Protein AF-A0A2E8CP75-F1 (afdb_monomer)

Solvent-accessible surface area (backbone atoms only — not comparable to full-atom values): 8238 Å² total; per-residue (Å²): 137,83,83,85,82,87,79,80,77,76,75,77,76,78,64,77,80,73,66,62,39,80,45,43,29,52,83,63,84,45,73,50,60,30,25,82,74,51,73,42,80,93,75,42,30,40,32,28,40,34,96,93,39,81,45,74,47,48,60,84,51,36,18,72,71,51,49,51,48,52,51,55,50,46,55,64,70,70,47,71,55,32,65,62,63,32,53,75,37,78,66,34,47,56,55,72,75,50,88,47,67,42,77,66,92,85,46,77,39,84,49,78,84,86,60,56,75,92,73,85,86,88,84,83,81,86,84,128

Mean predicted aligned error: 13.19 Å

Sequence (128 aa):
MKHSFLAFAISLLLIGSSMARTWTSSDGSRTFEGEIRSYDEGTKTVSVQSSGRVLTFTEDKLSEKDLVYLKEWKASKDAPDPLETVSASVVGKEVLKTKLHRLDGKRYRSAEMEKAPEFYILYYSASW

Foldseek 3Di:
DDDDDPPPPPPPPPPPCQDFDWWAFQVRPDIATWGWDDADPVQQKTWTDGPNDTDIDHPNGTHPVVNVVVVVVVCLVPQPDLLVVLCVDPVSVVVVVDFDWDDPPPDTDTDDDPHNDPDDDDDDDDDD

Nearest PDB structures (foldseek):
  7w2p-assembly1_A  TM=5.883E-01  e=4.266E-02  Homo sapiens
  7w30-assembly3_C  TM=6.492E-01  e=5.793E-02  Homo sapiens
  2otg-assembly1_A  TM=6.381E-01  e=1.207E-01  Placopecten magellanicus
  1sr6-assembly1_A  TM=6.278E-01  e=2.225E-01  Argopecten irradians
  1kk8-assembly1_A  TM=6.457E-01  e=3.630E-01  Argopecten irradians

Radius of gyration: 21.92 Å; Cα contacts (8 Å, |Δi|>4): 127; chains: 1; bounding box: 43×62×64 Å

Structure (mmCIF, N/CA/C/O backbone):
data_AF-A0A2E8CP75-F1
#
_entry.id   AF-A0A2E8CP75-F1
#
loop_
_atom_site.group_PDB
_atom_site.id
_atom_site.type_symbol
_atom_site.label_atom_id
_atom_site.label_alt_id
_atom_site.label_comp_id
_atom_site.label_asym_id
_atom_site.label_entity_id
_atom_site.label_seq_id
_atom_site.pdbx_PDB_ins_code
_atom_site.Cartn_x
_atom_site.Cartn_y
_atom_site.Cartn_z
_atom_site.occupancy
_atom_site.B_iso_or_equiv
_atom_site.auth_seq_id
_atom_site.auth_comp_id
_atom_site.auth_asym_id
_atom_site.auth_atom_id
_atom_site.pdbx_PDB_model_num
ATOM 1 N N . MET A 1 1 ? -3.726 48.996 -19.746 1.00 35.50 1 MET A N 1
ATOM 2 C CA . MET A 1 1 ? -4.933 48.264 -20.184 1.00 35.50 1 MET A CA 1
ATOM 3 C C . MET A 1 1 ? -4.677 46.773 -20.061 1.00 35.50 1 MET A C 1
ATOM 5 O O . MET A 1 1 ? -3.769 46.288 -20.714 1.00 35.50 1 MET A O 1
ATOM 9 N N . LYS A 1 2 ? -5.543 46.109 -19.285 1.00 42.12 2 LYS A N 1
ATOM 10 C CA . LYS A 1 2 ? -5.899 44.680 -19.343 1.00 42.12 2 LYS A CA 1
ATOM 11 C C . LYS A 1 2 ? -4.954 43.696 -18.635 1.00 42.12 2 LYS A C 1
ATOM 13 O O . LYS A 1 2 ? -3.953 43.237 -19.162 1.00 42.12 2 LYS A O 1
ATOM 18 N N . HIS A 1 3 ? -5.384 43.400 -17.410 1.00 43.34 3 HIS A N 1
ATOM 19 C CA . HIS A 1 3 ? -5.092 42.229 -16.592 1.00 43.34 3 HIS A CA 1
ATOM 20 C C . HIS A 1 3 ? -5.341 40.893 -17.321 1.00 43.34 3 HIS A C 1
ATOM 22 O O . HIS A 1 3 ? -6.054 40.864 -18.325 1.00 43.34 3 HIS A O 1
ATOM 28 N N . SER A 1 4 ? -4.884 39.808 -16.678 1.00 45.12 4 SER A N 1
ATOM 29 C CA . SER A 1 4 ? -5.135 38.377 -16.950 1.00 45.12 4 SER A CA 1
ATOM 30 C C . SER A 1 4 ? -4.012 37.717 -17.768 1.00 45.12 4 SER A C 1
ATOM 32 O O . SER A 1 4 ? -3.702 38.163 -18.860 1.00 45.12 4 SER A O 1
ATOM 34 N N . PHE A 1 5 ? -3.311 36.687 -17.290 1.00 44.34 5 PHE A N 1
ATOM 35 C CA . PHE A 1 5 ? -3.861 35.483 -16.673 1.00 44.34 5 PHE A CA 1
ATOM 36 C C . PHE A 1 5 ? -3.076 35.005 -15.444 1.00 44.34 5 PHE A C 1
ATOM 38 O O . PHE A 1 5 ? -1.905 34.642 -15.507 1.00 44.34 5 PHE A O 1
ATOM 45 N N . LEU A 1 6 ? -3.810 34.936 -14.338 1.00 49.16 6 LEU A N 1
ATOM 46 C CA . LEU A 1 6 ? -3.569 34.077 -13.191 1.00 49.16 6 LEU A CA 1
ATOM 47 C C . LEU A 1 6 ? -3.714 32.612 -13.653 1.00 49.16 6 LEU A C 1
ATOM 49 O O . LEU A 1 6 ? -4.826 32.098 -13.725 1.00 49.16 6 LEU A O 1
ATOM 53 N N . ALA A 1 7 ? -2.620 31.936 -14.006 1.00 44.47 7 ALA A N 1
ATOM 54 C CA . ALA A 1 7 ? -2.633 30.487 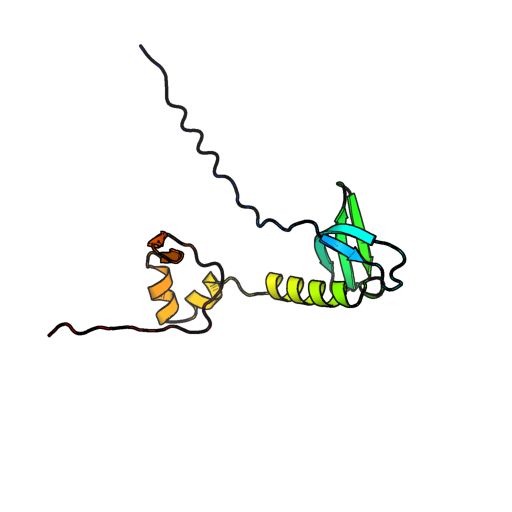-14.215 1.00 44.47 7 ALA A CA 1
ATOM 55 C C . ALA A 1 7 ? -2.341 29.795 -12.877 1.00 44.47 7 ALA A C 1
ATOM 57 O O . ALA A 1 7 ? -1.227 29.359 -12.598 1.00 44.47 7 ALA A O 1
ATOM 58 N N . PHE A 1 8 ? -3.361 29.756 -12.020 1.00 43.75 8 PHE A N 1
ATOM 59 C CA . PHE A 1 8 ? -3.393 28.931 -10.818 1.00 43.75 8 PHE A CA 1
ATOM 60 C C . PHE A 1 8 ? -3.494 27.467 -11.270 1.00 43.75 8 PHE A C 1
ATOM 62 O O . PHE A 1 8 ? -4.583 26.926 -11.448 1.00 43.75 8 PHE A O 1
ATOM 69 N N . ALA A 1 9 ? -2.349 26.846 -11.557 1.00 48.84 9 ALA A N 1
ATOM 70 C CA . ALA A 1 9 ? -2.272 25.414 -11.797 1.00 48.84 9 ALA A CA 1
ATOM 71 C C . ALA A 1 9 ? -2.491 24.708 -10.455 1.00 48.84 9 ALA A C 1
ATOM 73 O O . ALA A 1 9 ? -1.553 24.455 -9.701 1.00 48.84 9 ALA A O 1
ATOM 74 N N . ILE A 1 10 ? -3.758 24.431 -10.144 1.00 49.41 10 ILE A N 1
ATOM 75 C CA . ILE A 1 10 ? -4.143 23.446 -9.135 1.00 49.41 10 ILE A CA 1
ATOM 76 C C . ILE A 1 10 ? -3.634 22.113 -9.669 1.00 49.41 10 ILE A C 1
ATOM 78 O O . ILE A 1 10 ? -4.300 21.438 -10.453 1.00 49.41 10 ILE A O 1
ATOM 82 N N . SER A 1 11 ? -2.402 21.781 -9.293 1.00 45.66 11 SER A N 1
ATOM 83 C CA . SER A 1 11 ? -1.901 20.422 -9.356 1.00 45.66 11 SER A CA 1
ATOM 84 C C . SER A 1 11 ? -2.798 19.622 -8.424 1.00 45.66 11 SER A C 1
ATOM 86 O O . SER A 1 11 ? -2.689 19.711 -7.199 1.00 45.66 11 SER A O 1
ATOM 88 N N . LEU A 1 12 ? -3.786 18.952 -9.015 1.00 43.72 12 LEU A N 1
ATOM 89 C CA . LEU A 1 12 ? -4.631 18.004 -8.324 1.00 43.72 12 LEU A CA 1
ATOM 90 C C . LEU A 1 12 ? -3.713 16.845 -7.940 1.00 43.72 12 LEU A C 1
ATOM 92 O O . LEU A 1 12 ? -3.476 15.928 -8.720 1.00 43.72 12 LEU A O 1
ATOM 96 N N . LEU A 1 13 ? -3.135 16.977 -6.748 1.00 41.62 13 LEU A N 1
ATOM 97 C CA . LEU A 1 13 ? -2.591 15.916 -5.925 1.00 41.62 13 LEU A CA 1
ATOM 98 C C . LEU A 1 13 ? -3.539 14.714 -6.029 1.00 41.62 13 LEU A C 1
ATOM 100 O O . LEU A 1 13 ? -4.543 14.637 -5.323 1.00 41.62 13 LEU A O 1
ATOM 104 N N . LEU A 1 14 ? -3.220 13.776 -6.919 1.00 42.69 14 LEU A N 1
ATOM 105 C CA . LEU A 1 14 ? -3.684 12.399 -6.832 1.00 42.69 14 LEU A CA 1
ATOM 106 C C . LEU A 1 14 ? -2.954 11.783 -5.638 1.00 42.69 14 LEU A C 1
ATOM 108 O O . LEU A 1 14 ? -2.034 10.984 -5.772 1.00 42.69 14 LEU A O 1
ATOM 112 N N . ILE A 1 15 ? -3.353 12.225 -4.444 1.00 42.66 15 ILE A N 1
ATOM 113 C CA . ILE A 1 15 ? -3.194 11.451 -3.222 1.00 42.66 15 ILE A CA 1
ATOM 114 C C . ILE A 1 15 ? -3.864 10.125 -3.551 1.00 42.66 15 ILE A C 1
ATOM 116 O O . ILE A 1 15 ? -5.041 10.113 -3.929 1.00 42.66 15 ILE A O 1
ATOM 120 N N . GLY A 1 16 ? -3.080 9.045 -3.509 1.00 43.00 16 GLY A N 1
ATOM 121 C CA . GLY A 1 16 ? -3.567 7.694 -3.734 1.00 43.00 16 GLY A CA 1
ATOM 122 C C . GLY A 1 16 ? -4.896 7.544 -3.016 1.00 43.00 16 GLY A C 1
ATOM 123 O O . GLY A 1 16 ? -4.980 7.803 -1.819 1.00 43.00 16 GLY A O 1
ATOM 124 N N . SER A 1 17 ? -5.951 7.252 -3.774 1.00 43.12 17 SER A N 1
ATOM 125 C CA . SER A 1 17 ? -7.280 7.052 -3.216 1.00 43.12 17 SER A CA 1
ATOM 126 C C . SER A 1 17 ? -7.241 5.761 -2.412 1.00 43.12 17 SER A C 1
ATOM 128 O O . SER A 1 17 ? -7.582 4.687 -2.902 1.00 43.12 17 SER A O 1
ATOM 130 N N . SER A 1 18 ? -6.768 5.857 -1.179 1.00 55.47 18 SER A N 1
ATOM 131 C CA . SER A 1 18 ? -6.998 4.904 -0.112 1.00 55.47 18 SER A CA 1
ATOM 132 C C . SER A 1 18 ? -8.496 4.940 0.169 1.00 55.47 18 SER A C 1
ATOM 134 O O . SER A 1 18 ? -9.018 5.686 0.988 1.00 55.47 18 SER A O 1
ATOM 136 N N . MET A 1 19 ? -9.225 4.191 -0.650 1.00 65.88 19 MET A N 1
ATOM 137 C CA . MET A 1 19 ? -10.671 4.124 -0.583 1.00 65.88 19 MET A CA 1
ATOM 138 C C . MET A 1 19 ? -11.044 3.525 0.773 1.00 65.88 19 MET A C 1
ATOM 140 O O . MET A 1 19 ? -10.592 2.429 1.114 1.00 65.88 19 MET A O 1
ATOM 144 N N . ALA A 1 20 ? -11.833 4.259 1.561 1.00 78.94 20 ALA A N 1
ATOM 145 C CA . ALA A 1 20 ? -12.397 3.732 2.793 1.00 78.94 20 ALA A CA 1
ATOM 146 C C . ALA A 1 20 ? -13.105 2.405 2.476 1.00 78.94 20 ALA A C 1
ATOM 148 O O . ALA A 1 20 ? -13.940 2.342 1.572 1.00 78.94 20 ALA A O 1
ATOM 149 N N . ARG A 1 21 ? -12.728 1.338 3.182 1.00 89.00 21 ARG A N 1
ATOM 150 C CA . ARG A 1 21 ? -13.297 -0.005 3.014 1.00 89.00 21 ARG A CA 1
ATOM 151 C C . ARG A 1 21 ? -14.108 -0.387 4.235 1.00 89.00 21 ARG A C 1
ATOM 153 O O . ARG A 1 21 ? -13.901 0.152 5.321 1.00 89.00 21 ARG A O 1
ATOM 160 N N . THR A 1 22 ? -14.974 -1.376 4.083 1.00 91.88 22 THR A N 1
ATOM 161 C CA . THR A 1 22 ? -15.626 -2.012 5.225 1.00 91.88 22 THR A CA 1
ATOM 162 C C . THR A 1 22 ? -14.635 -2.925 5.952 1.00 91.88 22 THR A C 1
ATOM 164 O O . THR A 1 22 ? -14.012 -3.796 5.343 1.00 91.88 22 THR A O 1
ATOM 167 N N . TRP A 1 23 ? -14.500 -2.709 7.255 1.00 91.12 23 TRP A N 1
ATOM 168 C CA . TRP A 1 23 ? -13.773 -3.539 8.208 1.00 91.12 23 TRP A CA 1
ATOM 169 C C . TRP A 1 23 ? -14.767 -4.351 9.019 1.00 91.12 23 TRP A C 1
ATOM 171 O O . TRP A 1 23 ? -15.839 -3.851 9.364 1.00 91.12 23 TRP A O 1
ATOM 181 N N . THR A 1 24 ? -14.399 -5.582 9.344 1.00 91.69 24 THR A N 1
ATOM 182 C CA . THR A 1 24 ? -15.229 -6.539 10.069 1.00 91.69 24 THR A CA 1
ATOM 183 C C . THR A 1 24 ? -14.471 -7.065 11.280 1.00 91.69 24 THR A C 1
ATOM 185 O O . THR A 1 24 ? -13.298 -7.434 11.200 1.00 91.69 24 THR A O 1
ATOM 188 N N . SER A 1 25 ? -15.159 -7.105 12.416 1.00 91.38 25 SER A N 1
ATOM 189 C CA . SER A 1 25 ? -14.649 -7.720 13.640 1.00 91.38 25 SER A CA 1
ATOM 190 C C . SER A 1 25 ? -14.458 -9.235 13.464 1.00 91.38 25 SER A C 1
ATOM 192 O O . SER A 1 25 ? -15.127 -9.853 12.635 1.00 91.38 25 SER A O 1
ATOM 194 N N . SER A 1 26 ? -13.569 -9.855 14.239 1.00 90.38 26 SER A N 1
ATOM 195 C CA . SER A 1 26 ? -13.274 -11.297 14.161 1.00 90.38 26 SER A CA 1
ATOM 196 C C . SER A 1 26 ? -14.495 -12.185 14.428 1.00 90.38 26 SER A C 1
ATOM 198 O O . SER A 1 26 ? -14.624 -13.258 13.846 1.00 90.38 26 SER A O 1
ATOM 200 N N . ASP A 1 27 ? -15.427 -11.703 15.247 1.00 83.62 27 ASP A N 1
ATOM 201 C CA . ASP A 1 27 ? -16.716 -12.335 15.550 1.00 83.62 27 ASP A CA 1
ATOM 202 C C . ASP A 1 27 ? -17.827 -12.010 14.530 1.00 83.62 27 ASP A C 1
ATOM 204 O O . ASP A 1 27 ? -18.948 -12.499 14.656 1.00 83.62 27 ASP A O 1
ATOM 208 N N . GLY A 1 28 ? -17.552 -11.153 13.542 1.00 83.69 28 GLY A N 1
ATOM 209 C CA . GLY A 1 28 ? -18.521 -10.701 12.542 1.00 83.69 28 GLY A CA 1
ATOM 210 C C . GLY A 1 28 ? -19.650 -9.817 13.083 1.00 83.69 28 GLY A C 1
ATOM 211 O O . GLY A 1 28 ? -20.519 -9.414 12.312 1.00 83.69 28 GLY A O 1
ATOM 212 N N . SER A 1 29 ? -19.659 -9.484 14.379 1.00 84.56 29 SER A N 1
ATOM 213 C CA . SER A 1 29 ? -20.775 -8.770 15.020 1.00 84.56 29 SER A CA 1
ATOM 214 C C . SER A 1 29 ? -20.799 -7.276 14.696 1.00 84.56 29 SER A C 1
ATOM 216 O O . SER A 1 29 ? -21.830 -6.611 14.824 1.00 84.56 29 SER A O 1
ATOM 218 N N . ARG A 1 30 ? -19.648 -6.731 14.297 1.00 87.94 30 ARG A N 1
ATOM 219 C CA . ARG A 1 30 ? -19.442 -5.305 14.056 1.00 87.94 30 ARG A CA 1
ATOM 220 C C . ARG A 1 30 ? -18.740 -5.081 12.735 1.00 87.94 30 ARG A C 1
ATOM 222 O O . ARG A 1 30 ? -17.693 -5.671 12.470 1.00 87.94 30 ARG A O 1
ATOM 229 N N . THR A 1 31 ? -19.291 -4.155 11.964 1.00 91.62 31 THR A N 1
ATOM 230 C CA . THR A 1 31 ? -18.702 -3.661 10.725 1.00 91.62 31 THR A CA 1
ATOM 231 C C . THR A 1 31 ? -18.661 -2.146 10.742 1.00 91.62 31 THR A C 1
ATOM 233 O O . THR A 1 31 ? -19.596 -1.509 11.231 1.00 91.62 31 THR A O 1
ATOM 236 N N . PHE A 1 32 ? -17.610 -1.556 10.191 1.00 90.75 32 PHE A N 1
ATOM 237 C CA . PHE A 1 32 ? -17.528 -0.109 10.015 1.00 90.75 32 PHE A CA 1
ATOM 238 C C . PHE A 1 32 ? -16.719 0.227 8.769 1.00 90.75 32 PHE A C 1
ATOM 240 O O . PHE A 1 32 ? -15.868 -0.548 8.344 1.00 90.75 32 PHE A O 1
ATOM 247 N N . GLU A 1 33 ? -16.976 1.387 8.178 1.00 92.56 33 GLU A N 1
ATOM 248 C CA . GLU A 1 33 ? -16.208 1.861 7.031 1.00 92.56 33 GLU A CA 1
ATOM 249 C C . GLU A 1 33 ? -15.046 2.731 7.496 1.00 92.56 33 GLU A C 1
ATOM 251 O O . GLU A 1 33 ? -15.206 3.605 8.354 1.00 92.56 33 GLU A O 1
ATOM 256 N N . GLY A 1 34 ? -13.864 2.502 6.939 1.00 91.12 34 GLY A N 1
ATOM 257 C CA . GLY A 1 34 ? -12.701 3.297 7.276 1.00 91.12 34 GLY A CA 1
ATOM 258 C C . GLY A 1 34 ? -11.478 3.003 6.428 1.00 91.12 34 GLY A C 1
ATOM 259 O O . GLY A 1 34 ? -11.387 2.012 5.701 1.00 91.12 34 GLY A O 1
ATOM 260 N N . GLU A 1 35 ? -10.516 3.898 6.543 1.00 89.94 35 GLU A N 1
ATOM 261 C CA . GLU A 1 35 ? -9.264 3.884 5.808 1.00 89.94 35 GLU A CA 1
ATOM 262 C C . GLU A 1 35 ? -8.102 3.579 6.755 1.00 89.94 35 GLU A C 1
ATOM 264 O O . GLU A 1 35 ? -7.969 4.210 7.805 1.00 89.94 35 GLU A O 1
ATOM 269 N N . ILE A 1 36 ? -7.251 2.615 6.405 1.00 90.38 36 ILE A N 1
ATOM 270 C CA . ILE A 1 36 ? -6.059 2.326 7.203 1.00 90.38 36 ILE A CA 1
ATOM 271 C C . ILE A 1 36 ? -5.069 3.493 7.133 1.00 90.38 36 ILE A C 1
ATOM 273 O O . ILE A 1 36 ? -4.674 3.938 6.060 1.00 90.38 36 ILE A O 1
ATOM 277 N N . ARG A 1 37 ? -4.650 3.978 8.301 1.00 88.81 37 ARG A N 1
ATOM 278 C CA . ARG A 1 37 ? -3.666 5.059 8.441 1.00 88.81 37 ARG A CA 1
ATOM 279 C C . ARG A 1 37 ? -2.275 4.535 8.742 1.00 88.81 37 ARG A C 1
ATOM 281 O O . ARG A 1 37 ? -1.292 5.012 8.180 1.00 88.81 37 ARG A O 1
ATOM 288 N N . SER A 1 38 ? -2.187 3.597 9.676 1.00 87.69 38 SER A N 1
ATOM 289 C CA . SER A 1 38 ? -0.911 3.078 10.153 1.00 87.69 38 SER A CA 1
ATOM 290 C C . SER A 1 38 ? -1.076 1.717 10.808 1.00 87.69 38 SER A C 1
ATOM 292 O O . SER A 1 38 ? -2.167 1.336 11.239 1.00 87.69 38 SER A O 1
ATOM 294 N N . TYR A 1 39 ? 0.046 1.020 10.925 1.00 89.75 39 TYR A N 1
ATOM 295 C CA . TYR A 1 39 ? 0.171 -0.216 11.673 1.00 89.75 39 TYR A CA 1
ATOM 296 C C . TYR A 1 39 ? 1.430 -0.161 12.539 1.00 89.75 39 TYR A C 1
ATOM 298 O O . TYR A 1 39 ? 2.466 0.317 12.080 1.00 89.75 39 TYR A O 1
ATOM 306 N N . ASP A 1 40 ? 1.323 -0.636 13.774 1.00 88.75 40 ASP A N 1
ATOM 307 C CA . ASP A 1 40 ? 2.421 -0.750 14.731 1.00 88.75 40 ASP A CA 1
ATOM 308 C C . ASP A 1 40 ? 2.780 -2.233 14.917 1.00 88.75 40 ASP A C 1
ATOM 310 O O . ASP A 1 40 ? 1.964 -3.021 15.400 1.00 88.75 40 ASP A O 1
ATOM 314 N N . GLU A 1 41 ? 3.993 -2.625 14.511 1.00 86.56 41 GLU A N 1
ATOM 315 C CA . GLU A 1 41 ? 4.476 -4.010 14.613 1.00 86.56 41 GLU A CA 1
ATOM 316 C C . GLU A 1 41 ? 4.736 -4.467 16.048 1.00 86.56 41 GLU A C 1
ATOM 318 O O . GLU A 1 41 ? 4.495 -5.634 16.362 1.00 86.56 41 GLU A O 1
ATOM 323 N N . GLY A 1 42 ? 5.188 -3.566 16.923 1.00 86.69 42 GLY A N 1
ATOM 324 C CA . GLY A 1 42 ? 5.541 -3.906 18.301 1.00 86.69 42 GLY A CA 1
ATOM 325 C C . GLY A 1 42 ? 4.320 -4.273 19.140 1.00 86.69 42 GLY A C 1
ATOM 326 O O . GLY A 1 42 ? 4.372 -5.184 19.964 1.00 86.69 42 GLY A O 1
ATOM 327 N N . THR A 1 43 ? 3.203 -3.591 18.899 1.00 87.31 43 THR A N 1
ATOM 328 C CA . THR A 1 43 ? 1.936 -3.785 19.620 1.00 87.31 43 THR A CA 1
ATOM 329 C C . THR A 1 43 ? 0.884 -4.531 18.805 1.00 87.31 43 THR A C 1
ATOM 331 O O . THR A 1 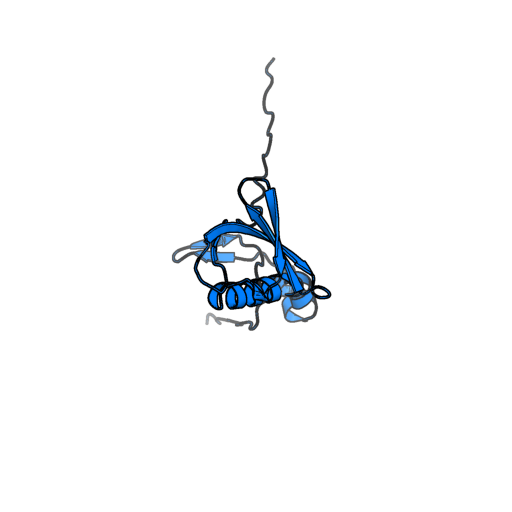43 ? -0.180 -4.851 19.333 1.00 87.31 43 THR A O 1
ATOM 334 N N . LYS A 1 44 ? 1.172 -4.822 17.529 1.00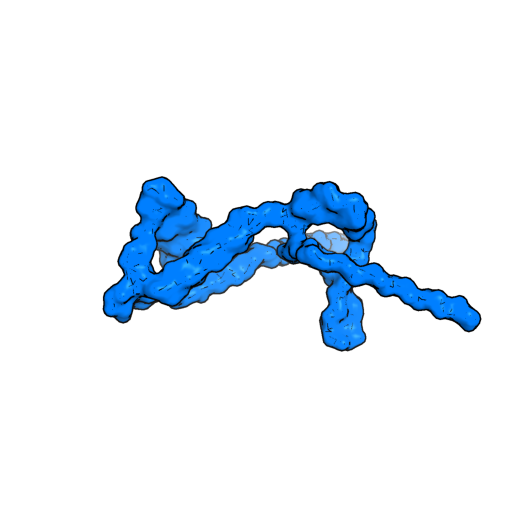 90.69 44 LYS A N 1
ATOM 335 C CA . LYS A 1 44 ? 0.251 -5.445 16.565 1.00 90.69 44 LYS A CA 1
ATOM 336 C C . LYS A 1 44 ? -1.066 -4.688 16.418 1.00 90.69 44 LYS A C 1
ATOM 338 O O . LYS A 1 44 ? -2.150 -5.273 16.336 1.00 90.69 44 LYS A O 1
ATOM 343 N N . THR A 1 45 ? -0.957 -3.366 16.398 1.00 92.38 45 THR A N 1
ATOM 344 C CA . THR A 1 45 ? -2.100 -2.458 16.444 1.00 92.38 45 THR A CA 1
ATOM 345 C C . THR A 1 45 ? -2.320 -1.794 15.092 1.00 92.38 45 THR A C 1
ATOM 347 O O . THR A 1 45 ? -1.400 -1.232 14.500 1.00 92.38 45 THR A O 1
ATOM 350 N N . VAL A 1 46 ? -3.560 -1.821 14.613 1.00 92.06 46 VAL A N 1
ATOM 351 C CA . VAL A 1 46 ? -4.016 -1.145 13.396 1.00 92.06 46 VAL A CA 1
ATOM 352 C C . VAL A 1 46 ? -4.732 0.146 13.787 1.00 92.06 46 VAL A C 1
ATOM 354 O O . VAL A 1 46 ? -5.595 0.142 14.666 1.00 92.06 46 VAL A O 1
ATOM 357 N N . SER A 1 47 ? -4.407 1.243 13.104 1.00 92.12 47 SER A N 1
ATOM 358 C CA . SER A 1 47 ? -5.129 2.512 13.206 1.00 92.12 47 SER A CA 1
ATOM 359 C C . SER A 1 47 ? -5.890 2.781 11.915 1.00 92.12 47 SER A C 1
ATOM 361 O O . SER A 1 47 ? -5.293 2.906 10.844 1.00 92.12 47 SER A O 1
ATOM 363 N N . VAL A 1 48 ? -7.208 2.905 12.023 1.00 92.31 48 VAL A N 1
ATOM 364 C CA . VAL A 1 48 ? -8.129 3.153 10.912 1.00 92.31 48 VAL A CA 1
ATOM 365 C C . VAL A 1 48 ? -8.857 4.468 11.144 1.00 92.31 48 VAL A C 1
ATOM 367 O O . VAL A 1 48 ? -9.435 4.690 12.204 1.00 92.31 48 VAL A O 1
ATOM 370 N N . GLN A 1 49 ? -8.857 5.357 10.157 1.00 92.44 49 GLN A N 1
ATOM 371 C CA . GLN A 1 49 ? -9.687 6.551 10.181 1.00 92.44 49 GLN A CA 1
ATOM 372 C C . GLN A 1 49 ? -11.100 6.214 9.699 1.00 92.44 49 GLN A C 1
ATOM 374 O O . GLN A 1 49 ? -11.291 5.755 8.577 1.00 92.44 49 GLN A O 1
ATOM 379 N N . SER A 1 50 ? -12.097 6.479 10.536 1.00 90.94 50 SER A N 1
ATOM 380 C CA . SER A 1 50 ? -13.517 6.276 10.252 1.00 90.94 50 SER A CA 1
ATOM 381 C C . SER A 1 50 ? -14.289 7.533 10.649 1.00 90.94 50 SER A C 1
ATOM 383 O O . SER A 1 50 ? -14.149 8.021 11.772 1.00 90.94 50 SER A O 1
ATOM 385 N N . SER A 1 51 ? -15.051 8.112 9.717 1.00 86.38 51 SER A N 1
ATOM 386 C CA . SER A 1 51 ? -15.872 9.317 9.947 1.00 86.38 51 SER A CA 1
ATOM 387 C C . SER A 1 51 ? -15.142 10.457 10.686 1.00 86.38 51 SER A C 1
ATOM 389 O O . SER A 1 51 ? -15.685 11.083 11.595 1.00 86.38 51 SER A O 1
ATOM 391 N N . GLY A 1 52 ? -13.878 10.711 10.327 1.00 83.25 52 GLY A N 1
ATOM 392 C CA . GLY A 1 52 ? -13.054 11.771 10.927 1.00 83.25 52 GLY A CA 1
ATOM 393 C C . GLY A 1 52 ? -12.425 11.437 12.287 1.00 83.25 52 GLY A C 1
ATOM 394 O O . GLY A 1 52 ? -11.705 12.270 12.833 1.00 83.25 52 GLY A O 1
ATOM 395 N N . ARG A 1 53 ? -12.639 10.233 12.825 1.00 88.69 53 ARG A N 1
ATOM 396 C CA . ARG A 1 53 ? -12.006 9.738 14.059 1.00 88.69 53 ARG A CA 1
ATOM 397 C C . ARG A 1 53 ? -11.004 8.637 13.742 1.00 88.69 53 ARG A C 1
ATOM 399 O O . ARG A 1 53 ? -11.201 7.885 12.795 1.00 88.69 53 ARG A O 1
ATOM 406 N N . VAL A 1 54 ? -9.945 8.528 14.540 1.00 91.19 54 VAL A N 1
ATOM 407 C CA . VAL A 1 54 ? -9.005 7.403 14.459 1.00 91.19 54 VAL A CA 1
ATOM 408 C C . VAL A 1 54 ? -9.456 6.332 15.444 1.00 91.19 54 VAL A C 1
ATOM 410 O O . VAL A 1 54 ? -9.595 6.594 16.637 1.00 91.19 54 VAL A O 1
ATOM 413 N N . LEU A 1 55 ? -9.720 5.142 14.920 1.00 90.56 55 LEU A N 1
ATOM 414 C CA . LEU A 1 55 ? -10.023 3.937 15.670 1.00 90.56 55 LEU A CA 1
ATOM 415 C C . LEU A 1 55 ? -8.777 3.064 15.689 1.00 90.56 55 LEU A C 1
ATOM 417 O O . LEU A 1 55 ? -8.186 2.796 14.647 1.00 90.56 55 LEU A O 1
ATOM 421 N N . THR A 1 56 ? -8.399 2.618 16.877 1.00 92.00 56 THR A N 1
ATOM 422 C CA . THR A 1 56 ? -7.183 1.844 17.097 1.00 92.00 56 THR A CA 1
ATOM 423 C C . THR A 1 56 ? -7.559 0.524 17.751 1.00 92.00 56 THR A C 1
ATOM 425 O O . THR A 1 56 ? -8.263 0.505 18.762 1.00 92.00 56 THR A O 1
ATOM 428 N N . PHE A 1 57 ? -7.133 -0.585 17.157 1.00 90.75 57 PHE A N 1
ATOM 429 C CA . PHE A 1 57 ? -7.448 -1.929 17.634 1.00 90.75 57 PHE A CA 1
ATOM 430 C C . PHE A 1 57 ? -6.351 -2.913 17.234 1.00 90.75 57 PHE A C 1
ATOM 432 O O . PHE A 1 57 ? -5.628 -2.712 16.262 1.00 90.75 57 PHE A O 1
ATOM 439 N N . THR A 1 58 ? -6.219 -3.979 18.006 1.00 92.50 58 THR A N 1
ATOM 440 C CA . THR A 1 58 ? -5.260 -5.052 17.760 1.00 92.50 58 THR A CA 1
ATOM 441 C C . THR A 1 58 ? -5.730 -5.976 16.630 1.00 92.50 58 THR A C 1
ATOM 443 O O . THR A 1 58 ? -6.931 -6.115 16.383 1.00 92.50 58 THR A O 1
ATOM 446 N N . GLU A 1 59 ? -4.781 -6.579 15.905 1.00 90.25 59 GLU A N 1
ATOM 447 C CA . GLU A 1 59 ? -5.065 -7.406 14.719 1.00 90.25 59 GLU A CA 1
ATOM 448 C C . GLU A 1 59 ? -5.913 -8.661 15.024 1.00 90.25 59 GLU A C 1
ATOM 450 O O . GLU A 1 59 ? -6.641 -9.134 14.161 1.00 90.25 59 GLU A O 1
ATOM 455 N N . ASP A 1 60 ? -5.900 -9.157 16.263 1.00 89.69 60 ASP A N 1
ATOM 456 C CA . ASP A 1 60 ? -6.718 -10.284 16.750 1.00 89.69 60 ASP A CA 1
ATOM 457 C C . ASP A 1 60 ? -8.232 -10.015 16.704 1.00 89.69 60 ASP A C 1
ATOM 459 O O . ASP A 1 60 ? -9.044 -10.943 16.681 1.00 89.69 60 ASP A O 1
ATOM 463 N N . LYS A 1 61 ? -8.623 -8.740 16.678 1.00 89.25 61 LYS A N 1
ATOM 464 C CA . LYS A 1 61 ? -10.025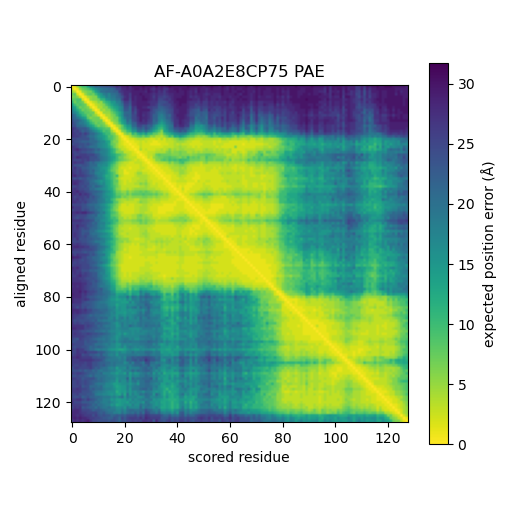 -8.317 16.589 1.00 89.25 61 LYS A CA 1
ATOM 465 C C . LYS A 1 61 ? -10.520 -8.197 15.156 1.00 89.25 61 LYS A C 1
ATOM 467 O O . LYS A 1 61 ? -11.678 -7.841 14.963 1.00 89.25 61 LYS A O 1
ATOM 472 N N . LEU A 1 62 ? -9.675 -8.456 14.162 1.00 90.12 62 LEU A N 1
ATOM 473 C CA . LEU A 1 62 ? -10.043 -8.381 12.754 1.00 90.12 62 LEU A CA 1
ATOM 474 C C . LEU A 1 62 ? -10.506 -9.729 12.212 1.00 90.12 62 LEU A C 1
ATOM 476 O O . LEU A 1 62 ? -10.018 -10.786 12.606 1.00 90.12 62 LEU A O 1
ATOM 480 N N . SER A 1 63 ? -11.429 -9.679 11.255 1.00 91.81 63 SER A N 1
ATOM 481 C CA . SER A 1 63 ? -11.788 -10.849 10.462 1.00 91.81 63 SER A CA 1
ATOM 482 C C . SER A 1 63 ? -10.585 -11.377 9.671 1.00 91.81 63 SER A C 1
ATOM 484 O O . SER A 1 63 ? -9.670 -10.630 9.316 1.00 91.81 63 SER A O 1
ATOM 486 N N . GLU A 1 64 ? -10.610 -12.661 9.307 1.00 91.12 64 GLU A N 1
ATOM 487 C CA . GLU A 1 64 ? -9.563 -13.268 8.471 1.00 91.12 64 GLU A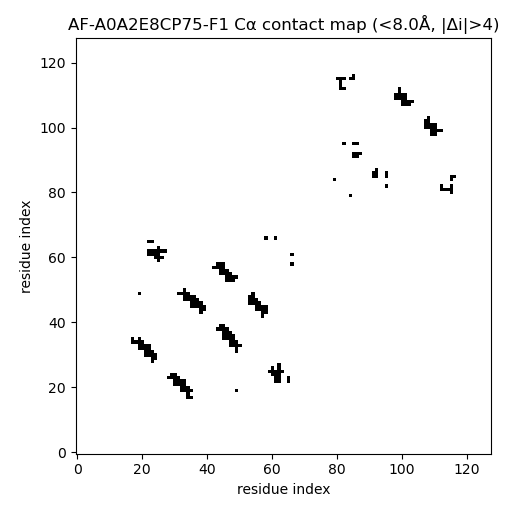 CA 1
ATOM 488 C C . GLU A 1 64 ? -9.358 -12.510 7.149 1.00 91.12 64 GLU A C 1
ATOM 490 O O . GLU A 1 64 ? -8.228 -12.320 6.700 1.00 91.12 64 GLU A O 1
ATOM 495 N N . LYS A 1 65 ? -10.445 -12.008 6.549 1.00 88.69 65 LYS A N 1
ATOM 496 C CA . LYS A 1 65 ? -10.394 -11.216 5.311 1.00 88.69 65 LYS A CA 1
ATOM 497 C C . LYS A 1 65 ? -9.666 -9.889 5.508 1.00 88.69 65 LYS A C 1
ATOM 499 O O . LYS A 1 65 ? -8.908 -9.466 4.636 1.00 88.69 65 LYS A O 1
ATOM 504 N N . ASP A 1 66 ? -9.893 -9.229 6.639 1.00 90.25 66 ASP A N 1
ATOM 505 C CA . ASP A 1 66 ? -9.234 -7.962 6.954 1.00 90.25 66 ASP A CA 1
ATOM 506 C C . ASP A 1 66 ? -7.769 -8.168 7.351 1.00 90.25 66 ASP A C 1
ATOM 508 O O . ASP A 1 66 ? -6.930 -7.326 7.038 1.00 90.25 66 ASP A O 1
ATOM 512 N N . LEU A 1 67 ? -7.427 -9.317 7.942 1.00 90.75 67 LEU A N 1
ATOM 513 C CA . LEU A 1 67 ? -6.039 -9.719 8.176 1.00 90.75 67 LEU A CA 1
ATOM 514 C C . LEU A 1 67 ? -5.267 -9.950 6.872 1.00 90.75 67 LEU A C 1
ATOM 516 O O . LEU A 1 67 ? -4.112 -9.535 6.769 1.00 90.75 67 LEU A O 1
ATOM 520 N N . VAL A 1 68 ? -5.881 -10.595 5.873 1.00 91.50 68 VAL A N 1
ATOM 521 C CA . VAL A 1 68 ? -5.269 -10.762 4.541 1.00 91.50 68 VAL A CA 1
ATOM 522 C C . VAL A 1 68 ? -5.014 -9.399 3.907 1.00 91.50 68 VAL A C 1
ATOM 524 O O . VAL A 1 68 ? -3.888 -9.114 3.504 1.00 91.50 68 VAL A O 1
ATOM 527 N N . TYR A 1 69 ? -6.015 -8.521 3.919 1.00 90.06 69 TYR A N 1
ATOM 528 C CA . TYR A 1 69 ? -5.854 -7.163 3.410 1.00 90.06 69 TYR A CA 1
ATOM 529 C C . TYR A 1 69 ? -4.759 -6.380 4.140 1.00 90.06 69 TYR A C 1
ATOM 531 O O . TYR A 1 69 ? -3.960 -5.698 3.506 1.00 90.06 69 TYR A O 1
ATOM 539 N N . LEU A 1 70 ? -4.686 -6.487 5.468 1.00 90.00 70 LEU A N 1
ATOM 540 C CA . LEU A 1 70 ? -3.651 -5.821 6.252 1.00 90.00 70 LEU A CA 1
ATOM 541 C C . LEU A 1 70 ? -2.247 -6.284 5.836 1.00 90.00 70 LEU A C 1
ATOM 543 O O . LEU A 1 70 ? -1.331 -5.467 5.776 1.00 90.00 70 LEU A O 1
ATOM 547 N N . LYS A 1 71 ? -2.068 -7.574 5.527 1.00 89.69 71 LYS A N 1
ATOM 548 C CA . LYS A 1 71 ? -0.796 -8.114 5.018 1.00 89.69 71 LYS A CA 1
ATOM 549 C C . LYS A 1 71 ? -0.455 -7.568 3.632 1.00 89.69 71 LYS A C 1
ATOM 551 O O . LYS A 1 71 ? 0.682 -7.161 3.417 1.00 89.69 71 LYS A O 1
ATOM 556 N N . GLU A 1 72 ? -1.422 -7.522 2.720 1.00 87.12 72 GLU A N 1
ATOM 557 C CA . GLU A 1 72 ? -1.236 -6.945 1.379 1.00 87.12 72 GLU A CA 1
ATOM 558 C C . GLU A 1 72 ? -0.900 -5.451 1.447 1.00 87.12 72 GLU A C 1
ATOM 560 O O . GLU A 1 72 ? -0.001 -4.972 0.752 1.00 87.12 72 GLU A O 1
ATOM 565 N N . TRP A 1 73 ? -1.584 -4.718 2.329 1.00 87.69 73 TRP A N 1
ATOM 566 C CA . TRP A 1 73 ? -1.328 -3.304 2.562 1.00 87.69 73 TRP A CA 1
ATOM 567 C C . TRP A 1 73 ? 0.083 -3.073 3.105 1.00 87.69 73 TRP A C 1
ATOM 569 O O . TRP A 1 73 ? 0.793 -2.231 2.564 1.00 87.69 73 TRP A O 1
ATOM 579 N N . LYS A 1 74 ? 0.520 -3.853 4.107 1.00 85.44 74 LYS A N 1
ATOM 580 C CA . LYS A 1 74 ? 1.898 -3.811 4.635 1.00 85.44 74 LYS A CA 1
ATOM 581 C C . LYS A 1 74 ? 2.921 -4.074 3.534 1.00 85.44 74 LYS A C 1
ATOM 583 O O . LYS A 1 74 ? 3.783 -3.241 3.302 1.00 85.44 74 LYS A O 1
ATOM 588 N N . ALA A 1 75 ? 2.748 -5.155 2.771 1.00 81.44 75 ALA A N 1
ATOM 589 C CA . ALA A 1 75 ? 3.638 -5.488 1.659 1.00 81.44 75 ALA A CA 1
ATOM 590 C C . ALA A 1 75 ? 3.715 -4.376 0.597 1.00 81.44 75 ALA A C 1
ATOM 592 O O . ALA A 1 75 ? 4.763 -4.171 -0.006 1.00 81.44 75 ALA A O 1
ATOM 593 N N . SER A 1 76 ? 2.622 -3.640 0.385 1.00 76.31 76 SER A N 1
ATOM 594 C CA . SER A 1 76 ? 2.590 -2.488 -0.525 1.00 76.31 76 SER A CA 1
ATOM 595 C C . SER A 1 76 ? 3.283 -1.251 0.059 1.00 76.31 76 SER A C 1
ATOM 597 O O . SER A 1 76 ? 3.808 -0.434 -0.690 1.00 76.31 76 SER A O 1
ATOM 599 N N . LYS A 1 77 ? 3.272 -1.101 1.387 1.00 74.50 77 LYS A N 1
ATOM 600 C CA . LYS A 1 77 ? 3.886 0.005 2.137 1.00 74.50 77 LYS A CA 1
ATOM 601 C C . LYS A 1 77 ? 5.392 -0.173 2.323 1.00 74.50 77 LYS A C 1
ATOM 603 O O . LYS A 1 77 ? 6.117 0.814 2.271 1.00 74.50 77 LYS A O 1
ATOM 608 N N . ASP A 1 78 ? 5.820 -1.414 2.529 1.00 70.94 78 ASP A N 1
ATOM 609 C CA . ASP A 1 78 ? 7.218 -1.814 2.714 1.00 70.94 78 ASP A CA 1
ATOM 610 C C . ASP A 1 78 ? 7.904 -2.152 1.383 1.00 70.94 78 ASP A C 1
ATOM 612 O O . ASP A 1 78 ? 9.094 -2.471 1.356 1.00 70.94 78 ASP A O 1
ATOM 616 N N . ALA A 1 79 ? 7.162 -2.095 0.270 1.00 66.38 79 ALA A N 1
ATOM 617 C CA . ALA A 1 79 ? 7.741 -2.195 -1.057 1.00 66.38 79 ALA A CA 1
ATOM 618 C C . ALA A 1 79 ? 8.822 -1.107 -1.195 1.00 66.38 79 ALA A C 1
ATOM 620 O O . ALA A 1 79 ? 8.515 0.074 -0.996 1.00 66.38 79 ALA A O 1
ATOM 621 N N . PRO A 1 80 ? 10.075 -1.479 -1.518 1.00 67.50 80 PRO A N 1
ATOM 622 C CA . PRO A 1 80 ? 11.127 -0.501 -1.741 1.00 67.50 80 PRO A CA 1
ATOM 623 C C . PRO A 1 80 ? 10.684 0.488 -2.818 1.00 67.50 80 PRO A C 1
ATOM 625 O O . PRO A 1 80 ? 9.964 0.097 -3.745 1.00 67.50 80 PRO A O 1
ATOM 628 N N . ASP A 1 81 ? 11.121 1.746 -2.711 1.00 76.88 81 ASP A N 1
ATOM 629 C CA . ASP A 1 81 ? 10.800 2.767 -3.708 1.00 76.88 81 ASP A CA 1
ATOM 630 C C . ASP A 1 81 ? 11.085 2.195 -5.117 1.00 76.88 81 ASP A C 1
ATOM 632 O O . ASP A 1 81 ? 12.205 1.723 -5.386 1.00 76.88 81 ASP A O 1
ATOM 636 N N . PRO A 1 82 ? 10.079 2.171 -6.017 1.00 77.56 82 PRO A N 1
ATOM 637 C CA . PRO A 1 82 ? 10.251 1.702 -7.383 1.00 77.56 82 PRO A CA 1
ATOM 638 C C . PRO A 1 82 ? 11.456 2.332 -8.081 1.00 77.56 82 PR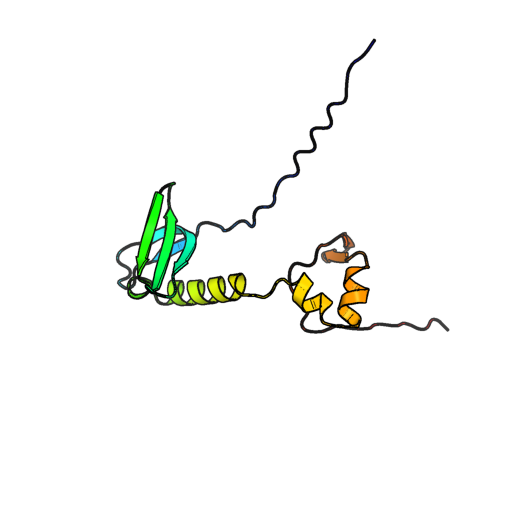O A C 1
ATOM 640 O O . PRO A 1 82 ? 12.150 1.658 -8.845 1.00 77.56 82 PRO A O 1
ATOM 643 N N . LEU A 1 83 ? 11.733 3.606 -7.799 1.00 81.19 83 LEU A N 1
ATOM 644 C CA . LEU A 1 83 ? 12.851 4.343 -8.372 1.00 81.19 83 LEU A CA 1
ATOM 645 C C . LEU A 1 83 ? 14.192 3.841 -7.832 1.00 81.19 83 LEU A C 1
ATOM 647 O O . LEU A 1 83 ? 15.109 3.606 -8.622 1.00 81.19 83 LEU A O 1
ATOM 651 N N . GLU A 1 84 ? 14.302 3.615 -6.521 1.00 82.75 84 GLU A N 1
ATOM 652 C CA . GLU A 1 84 ? 15.520 3.075 -5.906 1.00 82.75 84 GLU A CA 1
ATOM 653 C C . GLU A 1 84 ? 15.832 1.679 -6.450 1.00 82.75 84 GLU A C 1
ATOM 655 O O . GLU A 1 84 ? 16.942 1.431 -6.933 1.00 82.75 84 GLU A O 1
ATOM 660 N N . THR A 1 85 ? 14.828 0.802 -6.484 1.00 82.75 85 THR A N 1
ATOM 661 C CA . THR A 1 85 ? 14.965 -0.579 -6.974 1.00 82.75 85 THR A CA 1
ATOM 662 C C . THR A 1 85 ? 15.433 -0.619 -8.427 1.00 82.75 85 THR A C 1
ATOM 664 O O . THR A 1 85 ? 16.337 -1.375 -8.788 1.00 82.75 85 THR A O 1
ATOM 667 N N . VAL A 1 86 ? 14.849 0.223 -9.281 1.00 84.12 86 VAL A N 1
ATOM 668 C CA . VAL A 1 86 ? 15.188 0.278 -10.709 1.00 84.12 86 VAL A CA 1
ATOM 669 C C . VAL A 1 86 ? 16.574 0.870 -10.929 1.00 84.12 86 VAL A C 1
ATOM 671 O O . VAL A 1 86 ? 17.350 0.340 -11.734 1.00 84.12 86 VAL A O 1
ATOM 674 N N . SER A 1 87 ? 16.918 1.919 -10.180 1.00 84.12 87 SER A N 1
ATOM 675 C CA . SER A 1 87 ? 18.214 2.593 -10.267 1.00 84.12 87 SER A CA 1
ATOM 676 C C . SER A 1 87 ? 19.397 1.701 -9.873 1.00 84.12 87 SER A C 1
ATOM 678 O O . SER A 1 87 ? 20.522 1.968 -10.295 1.00 84.12 87 SER A O 1
ATOM 680 N N . ALA A 1 88 ? 19.169 0.616 -9.126 1.00 87.12 88 ALA A N 1
ATOM 681 C CA . ALA A 1 88 ? 20.212 -0.347 -8.780 1.00 87.12 88 ALA A CA 1
ATOM 682 C C . ALA A 1 88 ? 20.737 -1.128 -10.004 1.00 87.12 88 ALA A C 1
ATOM 684 O O . ALA A 1 88 ? 21.885 -1.573 -10.012 1.00 87.12 88 ALA A O 1
ATOM 685 N N . SER A 1 89 ? 19.931 -1.266 -11.063 1.00 87.00 89 SER A N 1
ATOM 686 C CA . SER A 1 89 ? 20.290 -2.029 -12.266 1.00 87.00 89 SER A CA 1
ATOM 687 C C . SER A 1 89 ? 20.844 -1.147 -13.392 1.00 87.00 89 SER A C 1
ATOM 689 O O . SER A 1 89 ? 20.433 -0.001 -13.568 1.00 87.00 89 SER A O 1
ATOM 691 N N . VAL A 1 90 ? 21.756 -1.690 -14.211 1.00 89.12 90 VAL A N 1
ATOM 692 C CA . VAL A 1 90 ? 22.327 -0.972 -15.371 1.00 89.12 90 VAL A CA 1
ATOM 693 C C . VAL A 1 90 ? 21.236 -0.578 -16.372 1.00 89.12 90 VAL A C 1
ATOM 695 O O . VAL A 1 90 ? 21.179 0.571 -16.797 1.00 89.12 90 VAL A O 1
ATOM 698 N N . VAL A 1 91 ? 20.337 -1.510 -16.703 1.00 88.06 91 VAL A N 1
ATOM 699 C CA . VAL A 1 91 ? 19.214 -1.265 -17.624 1.00 88.06 91 VAL A CA 1
ATOM 700 C C . VAL A 1 91 ? 18.238 -0.250 -17.032 1.00 88.06 91 VAL A C 1
ATOM 702 O O . VAL A 1 91 ? 17.836 0.687 -17.716 1.00 88.06 91 VAL A O 1
ATOM 705 N N . GLY A 1 92 ? 17.896 -0.388 -15.751 1.00 87.69 92 GLY A N 1
ATOM 706 C CA . GLY A 1 92 ? 16.954 0.500 -15.081 1.00 87.69 92 GLY A CA 1
ATOM 707 C C . GLY A 1 92 ? 17.421 1.954 -15.022 1.00 87.69 92 GLY A C 1
ATOM 708 O O . GLY A 1 92 ? 16.614 2.855 -15.242 1.00 87.69 92 GLY A O 1
ATOM 709 N N . LYS A 1 93 ? 18.724 2.207 -14.837 1.00 89.38 93 LYS A N 1
ATOM 710 C CA . LYS A 1 93 ? 19.292 3.566 -14.935 1.00 89.38 93 LYS A CA 1
ATOM 711 C C . LYS A 1 93 ? 19.055 4.207 -16.297 1.00 89.38 93 LYS A C 1
ATOM 713 O O . LYS A 1 93 ? 18.797 5.405 -16.356 1.00 89.38 93 LYS A O 1
ATOM 718 N N . GLU A 1 94 ? 19.157 3.439 -17.379 1.00 90.50 94 GLU A N 1
ATOM 719 C CA . GLU A 1 94 ? 18.871 3.960 -18.717 1.00 90.50 94 GLU A CA 1
ATOM 720 C C . GLU A 1 94 ? 17.369 4.169 -18.918 1.00 90.50 94 GLU A C 1
ATOM 722 O O . GLU A 1 94 ? 16.969 5.219 -19.413 1.00 90.50 94 GLU A O 1
ATOM 727 N N . VAL A 1 95 ? 16.527 3.245 -18.443 1.00 88.56 95 VAL A N 1
ATOM 728 C CA . VAL A 1 95 ? 15.060 3.380 -18.500 1.00 88.56 95 VAL A CA 1
ATOM 729 C C . VAL A 1 95 ? 14.583 4.640 -17.771 1.00 88.56 95 VAL A C 1
ATOM 731 O O . VAL A 1 95 ? 13.771 5.381 -18.322 1.00 88.56 95 VAL A O 1
ATOM 734 N N . LEU A 1 96 ? 15.134 4.944 -16.592 1.00 87.38 96 LEU A N 1
ATOM 735 C CA . LEU A 1 96 ? 14.793 6.135 -15.799 1.00 87.38 96 LEU A CA 1
ATOM 736 C C . LEU A 1 96 ? 15.086 7.468 -16.506 1.00 87.38 96 LEU A C 1
ATOM 738 O O . LEU A 1 96 ? 14.479 8.482 -16.172 1.00 87.38 96 LEU A O 1
ATOM 742 N N . LYS A 1 97 ? 15.995 7.488 -17.486 1.00 89.31 97 LYS A N 1
ATOM 743 C CA . LYS A 1 97 ? 16.289 8.690 -18.289 1.00 89.31 97 LYS A CA 1
ATOM 744 C C . LYS A 1 97 ? 15.291 8.891 -19.430 1.00 89.31 97 LYS A C 1
ATOM 746 O O . LYS A 1 97 ? 15.271 9.956 -20.048 1.00 89.31 97 LYS A O 1
ATOM 751 N N . THR A 1 98 ? 14.506 7.868 -19.757 1.00 88.44 98 THR A N 1
ATOM 752 C CA . THR A 1 98 ? 13.580 7.888 -20.892 1.00 88.44 98 THR A CA 1
ATOM 753 C C . THR A 1 98 ? 12.180 8.331 -20.482 1.00 88.44 98 THR A C 1
ATOM 755 O O . THR A 1 98 ? 11.783 8.244 -19.322 1.00 88.44 98 THR A O 1
ATOM 758 N N . LYS A 1 99 ? 11.399 8.807 -21.458 1.00 89.00 99 LYS A N 1
ATOM 759 C CA . LYS A 1 99 ? 9.977 9.092 -21.251 1.00 89.00 99 LYS A CA 1
ATOM 760 C C . LYS A 1 99 ? 9.195 7.788 -21.299 1.00 89.00 99 LYS A C 1
ATOM 762 O O . LYS A 1 99 ? 9.159 7.125 -22.335 1.00 89.00 99 LYS A O 1
ATOM 767 N N . LEU A 1 100 ? 8.556 7.445 -20.187 1.00 90.62 100 LEU A N 1
ATOM 768 C CA . LEU A 1 100 ? 7.714 6.262 -20.112 1.00 90.62 100 LEU A CA 1
ATOM 769 C C . LEU A 1 100 ? 6.374 6.510 -20.802 1.00 90.62 100 LEU A C 1
ATOM 771 O O . LEU A 1 100 ? 5.740 7.558 -20.645 1.00 90.62 100 LEU A O 1
ATOM 775 N N . HIS A 1 101 ? 5.933 5.501 -21.546 1.00 90.44 101 HIS A N 1
ATOM 776 C CA . HIS A 1 101 ? 4.637 5.490 -22.201 1.00 90.44 101 HIS A CA 1
ATOM 777 C C . HIS A 1 101 ? 3.868 4.214 -21.852 1.00 90.44 101 HIS A C 1
ATOM 779 O O . HIS A 1 101 ? 4.403 3.113 -21.956 1.00 90.44 101 HIS A O 1
ATOM 785 N N . ARG A 1 102 ? 2.592 4.354 -21.481 1.00 90.25 102 ARG A N 1
ATOM 786 C CA . ARG A 1 102 ? 1.662 3.239 -21.251 1.00 90.25 102 ARG A CA 1
ATOM 787 C C . ARG A 1 102 ? 0.750 3.075 -22.464 1.00 90.25 102 ARG A C 1
ATOM 789 O O . ARG A 1 102 ? 0.202 4.060 -22.961 1.00 90.25 102 ARG A O 1
ATOM 796 N N . LEU A 1 103 ? 0.583 1.837 -22.933 1.00 90.31 103 LEU A N 1
ATOM 797 C CA . LEU A 1 103 ? -0.412 1.493 -23.949 1.00 90.31 103 LEU A CA 1
ATOM 798 C C . LEU A 1 103 ? -1.788 1.369 -23.283 1.00 90.31 103 LEU A C 1
ATOM 800 O O . LEU A 1 103 ? -2.075 0.397 -22.593 1.00 90.31 103 LEU A O 1
ATOM 804 N N . ASP A 1 104 ? -2.637 2.362 -23.507 1.00 86.38 104 ASP A N 1
ATOM 805 C CA . ASP A 1 104 ? -4.019 2.426 -23.031 1.00 86.38 104 ASP A CA 1
ATOM 806 C C . ASP A 1 104 ? -4.953 1.851 -24.108 1.00 86.38 104 ASP A C 1
ATOM 808 O O . ASP A 1 104 ? -5.665 2.583 -24.803 1.00 86.38 104 ASP A O 1
ATOM 812 N N . GLY A 1 105 ? -4.823 0.539 -24.347 1.00 91.50 105 GLY A N 1
ATOM 813 C CA . GLY A 1 105 ? -5.588 -0.269 -25.309 1.00 91.50 105 GLY A CA 1
ATOM 814 C C . GLY A 1 105 ? -5.369 0.072 -26.790 1.00 91.50 105 GLY A C 1
ATOM 815 O O . GLY A 1 105 ? -5.026 -0.794 -27.587 1.00 91.50 105 GLY A O 1
ATOM 816 N N . LYS A 1 106 ? -5.571 1.335 -27.174 1.00 90.81 106 LYS A N 1
ATOM 817 C CA . LYS A 1 106 ? -5.482 1.844 -28.551 1.00 90.81 106 LYS A CA 1
ATOM 818 C C . LYS A 1 106 ? -4.381 2.882 -28.757 1.00 90.81 106 LYS A C 1
ATOM 820 O O . LYS A 1 106 ? -4.029 3.152 -29.902 1.00 90.81 106 LYS A O 1
ATOM 825 N N . ARG A 1 107 ? -3.896 3.540 -27.698 1.00 92.31 107 ARG A N 1
ATOM 826 C CA . ARG A 1 107 ? -2.958 4.673 -27.811 1.00 92.31 107 ARG A CA 1
ATOM 827 C C . ARG A 1 107 ? -1.897 4.640 -26.722 1.00 92.31 107 ARG A C 1
ATOM 829 O O . ARG A 1 107 ? -2.164 4.198 -25.611 1.00 92.31 107 ARG A O 1
ATOM 836 N N . TYR A 1 108 ? -0.725 5.181 -27.034 1.00 92.31 108 TYR A N 1
ATOM 837 C CA . TYR A 1 108 ? 0.316 5.442 -26.047 1.00 92.31 108 TYR A CA 1
ATOM 838 C C . TYR A 1 10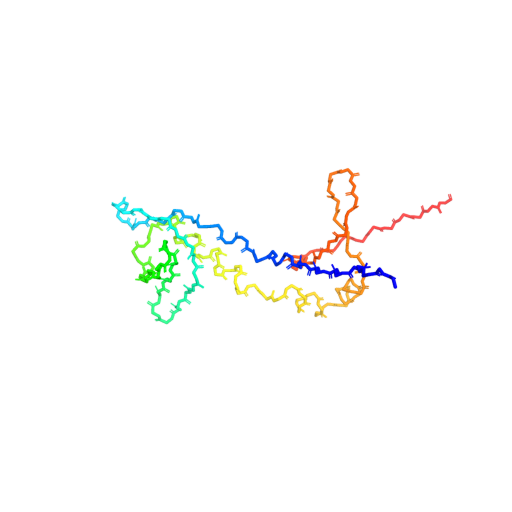8 ? 0.057 6.775 -25.338 1.00 92.31 108 TYR A C 1
ATOM 840 O O . TYR A 1 108 ? -0.240 7.783 -25.984 1.00 92.31 108 TYR A O 1
ATOM 848 N N . ARG A 1 109 ? 0.177 6.789 -24.011 1.00 90.12 109 ARG A N 1
ATOM 849 C CA . ARG A 1 109 ? 0.105 7.995 -23.170 1.00 90.12 109 ARG A CA 1
ATOM 850 C C . ARG A 1 109 ? 1.352 8.095 -22.309 1.00 90.12 109 ARG A C 1
ATOM 852 O O . ARG A 1 109 ? 1.924 7.067 -21.970 1.00 90.12 109 ARG A O 1
ATOM 859 N N . SER A 1 110 ? 1.777 9.313 -21.972 1.00 88.44 110 SER A N 1
ATOM 860 C CA . SER A 1 110 ?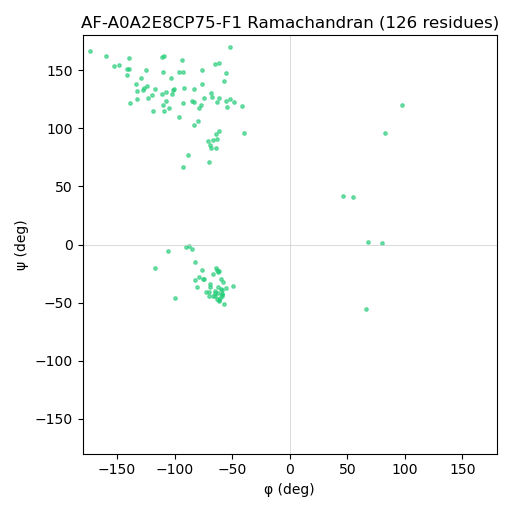 2.849 9.514 -20.984 1.00 88.44 110 SER A CA 1
ATOM 861 C C . SER A 1 110 ? 2.463 8.854 -19.663 1.00 88.44 110 SER A C 1
ATOM 863 O O . SER A 1 110 ? 1.294 8.910 -19.278 1.00 88.44 110 SER A O 1
ATOM 865 N N . ALA A 1 111 ? 3.428 8.237 -18.996 1.00 87.50 111 ALA A N 1
ATOM 866 C CA . ALA A 1 111 ? 3.225 7.556 -17.727 1.00 87.50 111 ALA A CA 1
ATOM 867 C C . ALA A 1 111 ? 4.394 7.819 -16.774 1.00 87.50 111 ALA A C 1
ATOM 869 O O . ALA A 1 111 ? 5.484 8.194 -17.202 1.00 87.50 111 ALA A O 1
ATOM 870 N N . GLU A 1 112 ? 4.145 7.593 -15.491 1.00 85.25 112 GLU A N 1
ATOM 871 C CA . GLU A 1 112 ? 5.163 7.541 -14.445 1.00 85.25 112 GLU A CA 1
ATOM 872 C C . GLU A 1 112 ? 5.323 6.095 -13.963 1.00 85.25 112 GLU A C 1
ATOM 874 O O . GLU A 1 112 ? 4.484 5.231 -14.239 1.00 85.25 112 GLU A O 1
ATOM 879 N N . MET A 1 113 ? 6.434 5.808 -13.284 1.00 82.19 113 MET A N 1
ATOM 880 C CA . MET A 1 113 ? 6.730 4.459 -12.818 1.00 82.19 113 MET A CA 1
ATOM 881 C C . MET A 1 113 ? 6.018 4.176 -11.495 1.00 82.19 113 MET A C 1
ATOM 883 O O . MET A 1 113 ? 6.451 4.622 -10.442 1.00 82.19 113 MET A O 1
ATOM 887 N N . GLU A 1 114 ? 4.925 3.418 -11.568 1.00 79.81 114 GLU A N 1
ATOM 888 C CA . GLU A 1 114 ? 4.107 3.060 -10.399 1.00 79.81 114 GL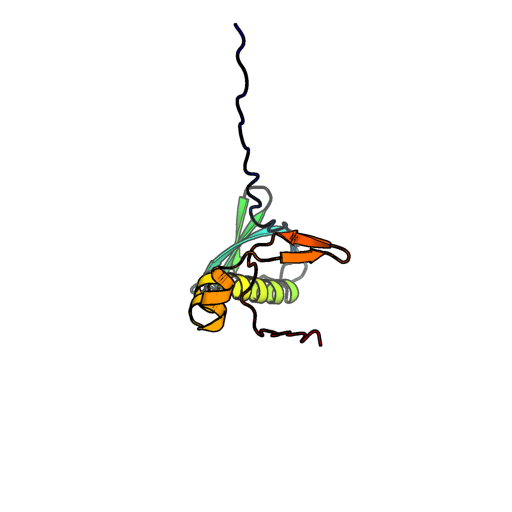U A CA 1
ATOM 889 C C . GLU A 1 114 ? 4.673 1.866 -9.611 1.00 79.81 114 GLU A C 1
ATOM 891 O O . GLU A 1 114 ? 4.490 1.774 -8.402 1.00 79.81 114 GLU A O 1
ATOM 896 N N . LYS A 1 115 ? 5.351 0.932 -10.289 1.00 81.94 115 LYS A N 1
ATOM 897 C CA . LYS A 1 115 ? 5.917 -0.282 -9.687 1.00 81.94 115 LYS A CA 1
ATOM 898 C C . LYS A 1 115 ? 7.273 -0.586 -10.313 1.00 81.94 115 LYS A C 1
ATOM 900 O O . LYS A 1 115 ? 7.458 -0.363 -11.511 1.00 81.94 115 LYS A O 1
ATOM 905 N N . ALA A 1 116 ? 8.195 -1.131 -9.521 1.00 83.69 116 ALA A N 1
ATOM 906 C CA . ALA A 1 116 ? 9.434 -1.675 -10.055 1.00 83.69 116 ALA A CA 1
ATOM 907 C C . ALA A 1 116 ? 9.110 -2.835 -11.025 1.00 83.69 116 ALA A C 1
ATOM 909 O O . ALA A 1 116 ? 8.374 -3.753 -10.648 1.00 83.69 116 ALA A O 1
ATOM 910 N N . PRO A 1 117 ? 9.613 -2.805 -12.270 1.00 84.19 117 PRO A N 1
ATOM 911 C CA . PRO A 1 117 ? 9.461 -3.896 -13.213 1.00 84.19 117 PRO A CA 1
ATOM 912 C C . PRO A 1 117 ? 10.279 -5.103 -12.750 1.00 84.19 117 PRO A C 1
ATOM 914 O O . PRO A 1 117 ? 11.467 -5.001 -12.455 1.00 84.19 117 PRO A O 1
ATOM 917 N N . GLU A 1 118 ? 9.635 -6.265 -12.734 1.00 85.44 118 GLU A N 1
ATOM 918 C CA . GLU A 1 118 ? 10.289 -7.543 -12.432 1.00 85.44 118 GLU A CA 1
ATOM 919 C C . GLU A 1 118 ? 11.073 -8.067 -13.649 1.00 85.44 118 GLU A C 1
ATOM 921 O O . GLU A 1 118 ? 12.087 -8.746 -13.502 1.00 85.44 118 GLU A O 1
ATOM 926 N N . PHE A 1 119 ? 10.639 -7.700 -14.862 1.00 86.56 119 PHE A N 1
ATOM 927 C CA . PHE A 1 119 ? 11.240 -8.117 -16.127 1.00 86.56 119 PHE A CA 1
ATOM 928 C C . PHE A 1 119 ? 11.284 -6.961 -17.131 1.00 86.56 119 PHE A C 1
ATOM 930 O O . PHE A 1 119 ? 10.406 -6.097 -17.143 1.00 86.56 119 PHE A O 1
ATOM 937 N N . TYR A 1 120 ? 12.270 -6.998 -18.029 1.00 88.06 120 TYR A N 1
ATOM 938 C CA . TYR A 1 120 ? 12.369 -6.104 -19.183 1.00 88.06 120 TYR A CA 1
ATOM 939 C C . TYR A 1 120 ? 12.279 -6.920 -20.473 1.00 88.06 120 TYR A C 1
ATOM 941 O O . TYR A 1 120 ? 12.958 -7.936 -20.612 1.00 88.06 120 TYR A O 1
ATOM 949 N N . ILE A 1 121 ? 11.475 -6.459 -21.433 1.00 88.62 121 ILE A N 1
ATOM 950 C CA . ILE A 1 121 ? 11.425 -7.028 -22.785 1.00 88.62 121 ILE A CA 1
ATOM 951 C C . ILE A 1 121 ? 12.146 -6.063 -23.719 1.00 88.62 121 ILE A C 1
ATOM 953 O O . ILE A 1 121 ? 11.716 -4.924 -23.894 1.00 88.62 121 ILE A O 1
ATOM 957 N N . LEU A 1 122 ? 13.240 -6.523 -24.324 1.00 87.19 122 LEU A N 1
ATOM 958 C CA . LEU A 1 122 ? 13.952 -5.773 -25.350 1.00 87.19 122 LEU A CA 1
ATOM 959 C C . LEU A 1 122 ? 13.472 -6.257 -26.715 1.00 87.19 122 LEU A C 1
ATOM 961 O O . LEU A 1 122 ? 13.758 -7.381 -27.122 1.00 87.19 122 LEU A O 1
ATOM 965 N N . TYR A 1 123 ? 12.734 -5.397 -27.410 1.00 86.19 123 TYR A N 1
ATOM 966 C CA . TYR A 1 123 ? 12.276 -5.655 -28.767 1.00 86.19 123 TYR A CA 1
ATOM 967 C C . TYR A 1 123 ? 13.059 -4.786 -29.748 1.00 86.19 123 TYR A C 1
ATOM 969 O O . TYR A 1 123 ? 13.065 -3.561 -29.634 1.00 86.19 123 TYR A O 1
ATOM 977 N N . TYR A 1 124 ? 13.704 -5.426 -30.720 1.00 86.56 124 TYR A N 1
ATOM 978 C CA . TYR A 1 124 ? 14.330 -4.759 -31.852 1.00 86.56 124 TYR A CA 1
ATOM 979 C C . TYR A 1 124 ? 13.759 -5.353 -33.140 1.00 86.56 124 TYR A C 1
ATOM 981 O O . TYR A 1 124 ? 13.618 -6.568 -33.266 1.00 86.56 124 TYR A O 1
ATOM 989 N N . SER A 1 125 ? 13.433 -4.499 -34.106 1.00 86.12 125 SER A N 1
ATOM 990 C CA . SER A 1 125 ? 13.048 -4.921 -35.451 1.00 86.12 125 SER A CA 1
ATOM 991 C C . SER A 1 125 ? 14.047 -4.348 -36.444 1.00 86.12 125 SER A C 1
ATOM 993 O O . SER A 1 125 ? 14.137 -3.129 -36.593 1.00 86.12 125 SER A O 1
ATOM 995 N N . ALA A 1 126 ? 14.799 -5.215 -37.117 1.00 82.94 126 ALA A N 1
ATOM 996 C CA . ALA A 1 126 ? 15.593 -4.811 -38.268 1.00 82.94 126 ALA A CA 1
ATOM 997 C C . ALA A 1 126 ? 14.655 -4.660 -39.474 1.00 82.94 126 ALA A C 1
ATOM 999 O O . ALA A 1 126 ? 13.980 -5.617 -39.850 1.00 82.94 126 ALA A O 1
ATOM 1000 N N . SER A 1 127 ? 14.594 -3.461 -40.054 1.00 70.19 127 SER A N 1
ATOM 1001 C CA . SER A 1 127 ? 14.027 -3.265 -41.390 1.00 70.19 127 SER A CA 1
ATOM 1002 C C . SER A 1 127 ? 15.136 -3.551 -42.394 1.00 70.19 127 SER A C 1
ATOM 1004 O O . SER A 1 127 ? 16.206 -2.951 -42.289 1.00 70.19 127 SER A O 1
ATOM 1006 N N . TRP A 1 128 ? 14.885 -4.481 -43.308 1.00 63.66 128 TRP A N 1
ATOM 1007 C CA . TRP A 1 128 ? 15.773 -4.821 -44.418 1.00 63.66 128 TRP A CA 1
ATOM 1008 C C . TRP A 1 128 ? 15.319 -4.070 -45.666 1.00 63.66 128 TRP A C 1
ATOM 1010 O O . TRP A 1 128 ? 14.086 -3.891 -45.806 1.00 63.66 128 TRP A O 1
#

Secondary structure (DSSP, 8-state):
--------------------EEEEBTTSS-EEEEEEEEEETTTTEEEEEETTEEEEEEGGGB-HHHHHHHHHHHHHHSSPPHHHHHHTSHHHHHHHTSPPEEEETTEEEE----S--S----------

pLDDT: mean 80.82, std 15.73, range [35.5, 92.56]